Protein AF-A0A7C1AGG1-F1 (afdb_monomer_lite)

Sequence (100 aa):
FRTNHHAHAFKRFPRNGGKTCNMEDELRPFSPLGQPQRAALDRAFDDLIRLYFEAYSRAQDVLLLVGLNSVRNGISNVATGWDRNGNWRWGRGLNNLIHI

Foldseek 3Di:
DQDLDLVCCLLFADPAADPVLVVCQVCCVVDPHDDDPDHRNVVSVVVNVVVVVVLVVPDDDDDDDDDDCNCQVPRHGVVFQQDNVRDRPVVPGDVVDDDD

pLDDT: mean 84.25, std 9.76, range [56.12, 94.19]

Structure (mmCIF, N/CA/C/O backbone):
data_AF-A0A7C1AGG1-F1
#
_entry.id   AF-A0A7C1AGG1-F1
#
loop_
_atom_site.group_PDB
_atom_site.id
_atom_site.type_symbol
_atom_site.label_atom_id
_atom_site.label_alt_id
_atom_site.label_comp_id
_atom_site.label_asym_id
_atom_site.label_entity_id
_atom_site.label_seq_id
_atom_site.pdbx_PDB_ins_code
_atom_site.Cartn_x
_atom_site.Cartn_y
_atom_site.Cartn_z
_atom_site.occupancy
_atom_site.B_iso_or_equiv
_atom_site.auth_seq_id
_atom_site.auth_comp_id
_atom_site.auth_asym_id
_atom_site.auth_atom_id
_atom_site.pdbx_PDB_model_num
ATOM 1 N N . PHE A 1 1 ? 2.332 10.115 -12.100 1.00 62.62 1 PHE A N 1
ATOM 2 C CA . PHE A 1 1 ? 3.340 10.086 -11.018 1.00 62.62 1 PHE A CA 1
ATOM 3 C C . PHE A 1 1 ? 4.676 10.675 -11.492 1.00 62.62 1 PHE A C 1
ATOM 5 O O . PHE A 1 1 ? 5.636 9.945 -11.702 1.00 62.62 1 PHE A O 1
ATOM 12 N N . ARG A 1 2 ? 4.755 11.998 -11.701 1.00 67.31 2 ARG A N 1
ATOM 13 C CA . ARG A 1 2 ? 6.030 12.655 -12.066 1.00 67.31 2 ARG A CA 1
ATOM 14 C C . ARG A 1 2 ? 6.897 12.975 -10.845 1.00 67.31 2 ARG A C 1
ATOM 16 O O . ARG A 1 2 ? 8.113 12.921 -10.929 1.00 67.31 2 ARG A O 1
ATOM 23 N N . THR A 1 3 ? 6.259 13.269 -9.716 1.00 76.31 3 THR A N 1
ATOM 24 C CA . THR A 1 3 ? 6.900 13.697 -8.468 1.00 76.31 3 THR A CA 1
ATOM 25 C C . THR A 1 3 ? 6.341 12.921 -7.272 1.00 76.31 3 THR A C 1
ATOM 27 O O . THR A 1 3 ? 5.348 12.192 -7.383 1.00 76.31 3 THR A O 1
ATOM 30 N N . ASN A 1 4 ? 6.965 13.092 -6.105 1.00 81.81 4 ASN A N 1
ATOM 31 C CA . ASN A 1 4 ? 6.545 12.506 -4.832 1.00 81.81 4 ASN A CA 1
ATOM 32 C C . ASN A 1 4 ? 5.308 13.227 -4.237 1.00 81.81 4 ASN A C 1
ATOM 34 O O . ASN A 1 4 ? 5.369 13.769 -3.138 1.00 81.81 4 ASN A O 1
ATOM 38 N N . HIS A 1 5 ? 4.177 13.254 -4.951 1.00 88.12 5 HIS A N 1
ATOM 39 C CA . HIS A 1 5 ? 2.986 13.990 -4.506 1.00 88.12 5 HIS A CA 1
ATOM 40 C C . HIS A 1 5 ? 2.280 13.310 -3.316 1.00 88.12 5 HIS A C 1
ATOM 42 O O . HIS A 1 5 ? 1.948 12.119 -3.365 1.00 88.12 5 HIS A O 1
ATOM 48 N N . HIS A 1 6 ? 2.012 14.071 -2.251 1.00 87.88 6 HIS A N 1
ATOM 49 C CA . HIS A 1 6 ? 1.452 13.564 -0.991 1.00 87.88 6 HIS A CA 1
ATOM 50 C C . HIS A 1 6 ? 0.048 12.957 -1.165 1.00 87.88 6 HIS A C 1
ATOM 52 O O . HIS A 1 6 ? -0.219 11.887 -0.628 1.00 87.88 6 HIS A O 1
ATOM 58 N N . ALA A 1 7 ? -0.811 13.553 -2.002 1.00 89.44 7 ALA A N 1
ATOM 59 C CA . ALA A 1 7 ? -2.158 13.033 -2.276 1.00 89.44 7 ALA A CA 1
ATOM 60 C C . ALA A 1 7 ? -2.163 11.656 -2.968 1.00 89.44 7 ALA A C 1
ATOM 62 O O . ALA A 1 7 ? -3.199 11.013 -3.077 1.00 89.44 7 ALA A O 1
ATOM 63 N N . HIS A 1 8 ? -1.011 11.180 -3.447 1.00 88.88 8 HIS A N 1
ATOM 64 C CA . HIS A 1 8 ? -0.855 9.840 -4.011 1.00 88.88 8 HIS A CA 1
ATOM 65 C C . HIS A 1 8 ? -0.059 8.900 -3.102 1.00 88.88 8 HIS A C 1
ATOM 67 O O . HIS A 1 8 ? 0.266 7.789 -3.515 1.00 88.88 8 HIS A O 1
ATOM 73 N N . ALA A 1 9 ? 0.287 9.322 -1.883 1.00 90.44 9 ALA A N 1
ATOM 74 C CA . ALA A 1 9 ? 1.011 8.495 -0.924 1.00 90.44 9 ALA A CA 1
ATOM 75 C C . ALA A 1 9 ? 0.231 7.214 -0.590 1.00 90.44 9 ALA A C 1
ATOM 77 O O . ALA A 1 9 ? 0.812 6.138 -0.615 1.00 90.44 9 ALA A O 1
ATOM 78 N N . PHE A 1 10 ? -1.094 7.292 -0.428 1.00 90.94 10 PHE A N 1
ATOM 79 C CA . PHE A 1 10 ? -1.938 6.129 -0.114 1.00 90.94 10 PHE A CA 1
ATOM 80 C C . PHE A 1 10 ? -1.848 4.975 -1.133 1.00 90.94 10 PHE A C 1
ATOM 82 O O . PHE A 1 10 ? -2.127 3.838 -0.783 1.00 90.94 10 PHE A O 1
ATOM 89 N N . LYS A 1 11 ? -1.434 5.245 -2.380 1.00 89.38 11 LYS A N 1
ATOM 90 C CA . LYS A 1 11 ? -1.284 4.228 -3.440 1.00 89.38 11 LYS A CA 1
ATOM 91 C C . LYS A 1 11 ? 0.063 3.489 -3.413 1.00 89.38 11 LYS A C 1
ATOM 93 O O . LYS A 1 11 ? 0.272 2.591 -4.220 1.00 89.38 11 LYS A O 1
ATOM 98 N N . ARG A 1 12 ? 1.013 3.918 -2.576 1.00 89.94 12 ARG A N 1
ATOM 99 C CA . ARG A 1 12 ? 2.417 3.454 -2.616 1.00 89.94 12 ARG A CA 1
ATOM 100 C C . ARG A 1 12 ? 3.067 3.319 -1.243 1.00 89.94 12 ARG A C 1
ATOM 102 O O . ARG A 1 12 ? 3.771 2.350 -0.998 1.00 89.94 12 ARG A O 1
ATOM 109 N N . PHE A 1 13 ? 2.860 4.302 -0.378 1.00 92.88 13 PHE A N 1
ATOM 110 C CA . PHE A 1 13 ? 3.440 4.404 0.954 1.00 92.88 13 PHE A CA 1
ATOM 111 C C . PHE A 1 13 ? 2.533 5.302 1.812 1.00 92.88 13 PHE A C 1
ATOM 113 O O . PHE A 1 13 ? 2.706 6.529 1.817 1.00 92.88 13 PHE A O 1
ATOM 120 N N . PRO A 1 14 ? 1.486 4.729 2.435 1.00 93.62 14 PRO A N 1
ATOM 121 C CA . PRO A 1 14 ? 0.532 5.474 3.246 1.00 93.62 14 PRO A CA 1
ATOM 122 C C . PRO A 1 14 ? 1.232 6.273 4.351 1.00 93.62 14 PRO A C 1
ATOM 124 O O . PRO A 1 14 ? 2.235 5.839 4.909 1.00 93.62 14 PRO A O 1
ATOM 127 N N . ARG A 1 15 ? 0.706 7.465 4.649 1.00 91.88 15 ARG A N 1
ATOM 128 C CA . ARG A 1 15 ? 1.187 8.322 5.751 1.00 91.88 15 ARG A CA 1
ATOM 129 C C . ARG A 1 15 ? 0.187 8.444 6.896 1.00 91.88 15 ARG A C 1
ATOM 131 O O . ARG A 1 15 ? 0.578 8.782 7.999 1.00 91.88 15 ARG A O 1
ATOM 138 N N . ASN A 1 16 ? -1.078 8.152 6.611 1.00 90.31 16 ASN A N 1
ATOM 139 C CA . ASN A 1 16 ? -2.201 8.187 7.538 1.00 90.31 16 ASN A CA 1
ATOM 140 C C . ASN A 1 16 ? -3.051 6.929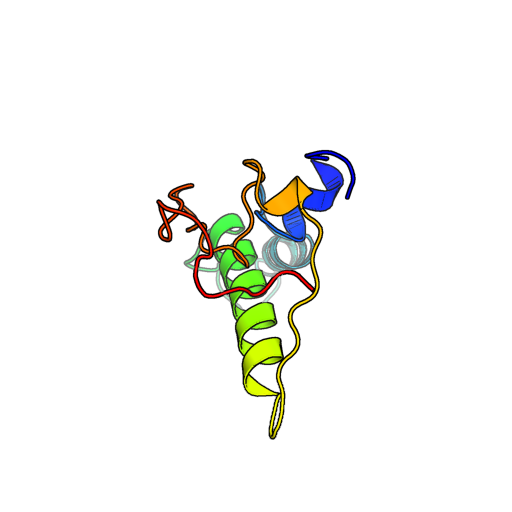 7.316 1.00 90.31 16 ASN A C 1
ATOM 142 O O . ASN A 1 16 ? -2.827 6.194 6.347 1.00 90.31 16 ASN A O 1
ATOM 146 N N . GLY A 1 17 ? -4.057 6.729 8.168 1.00 86.69 17 GLY A N 1
ATOM 147 C CA . GLY A 1 17 ? -5.116 5.756 7.915 1.00 86.69 17 GLY A CA 1
ATOM 148 C C . GLY A 1 17 ? -5.773 5.955 6.546 1.00 86.69 17 GLY A C 1
ATOM 149 O O . GLY A 1 17 ? -5.874 7.076 6.034 1.00 86.69 17 GLY A O 1
ATOM 150 N N . GLY A 1 18 ? -6.183 4.847 5.926 1.00 83.50 18 GLY A N 1
ATOM 151 C CA . GLY A 1 18 ? -6.986 4.882 4.708 1.00 83.50 18 GLY A CA 1
ATOM 152 C C . GLY A 1 18 ? -8.367 5.473 4.991 1.00 83.50 18 GLY A C 1
ATOM 153 O O . GLY A 1 18 ? -8.876 5.357 6.103 1.00 83.50 18 GLY A O 1
ATOM 154 N N . LYS A 1 19 ? -9.011 6.071 3.980 1.00 86.56 19 LYS A N 1
ATOM 155 C CA . LYS A 1 19 ? -10.366 6.634 4.132 1.00 86.56 19 LYS A CA 1
ATOM 156 C C . LYS A 1 19 ? -11.350 5.596 4.688 1.00 86.56 19 LYS A C 1
ATOM 158 O O . LYS A 1 19 ? -12.140 5.921 5.563 1.00 86.56 19 LYS A O 1
ATOM 163 N N . THR A 1 20 ? -11.257 4.354 4.215 1.00 85.88 20 THR A N 1
ATOM 164 C CA . THR A 1 20 ? -12.059 3.230 4.714 1.00 85.88 20 THR A CA 1
ATOM 165 C C . THR A 1 20 ? -11.768 2.931 6.178 1.00 85.88 20 THR A C 1
ATOM 167 O O . THR A 1 20 ? -12.702 2.865 6.964 1.00 85.88 20 THR A O 1
ATOM 170 N N . CYS A 1 21 ? -10.491 2.844 6.568 1.00 86.31 21 CYS A N 1
ATOM 171 C CA . CYS A 1 21 ? -10.101 2.611 7.959 1.00 86.31 21 CYS 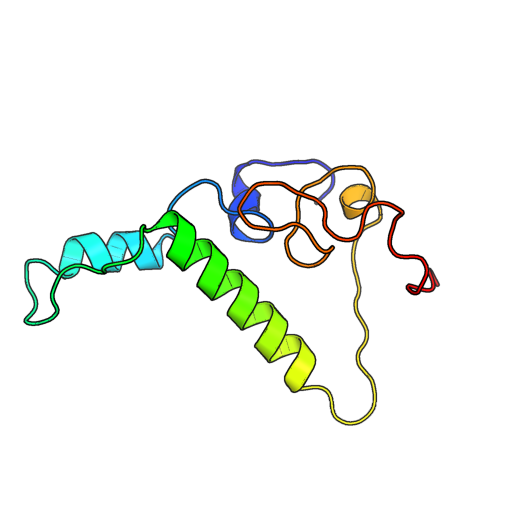A CA 1
ATOM 172 C C . CYS A 1 21 ? -10.658 3.689 8.896 1.00 86.31 21 CYS A C 1
ATOM 174 O O . CYS A 1 21 ? -11.149 3.354 9.966 1.00 86.31 21 CYS A O 1
ATOM 176 N N . ASN A 1 22 ? -10.620 4.957 8.477 1.00 86.75 22 ASN A N 1
ATOM 177 C CA . ASN A 1 22 ? -11.147 6.064 9.272 1.00 86.75 22 ASN A C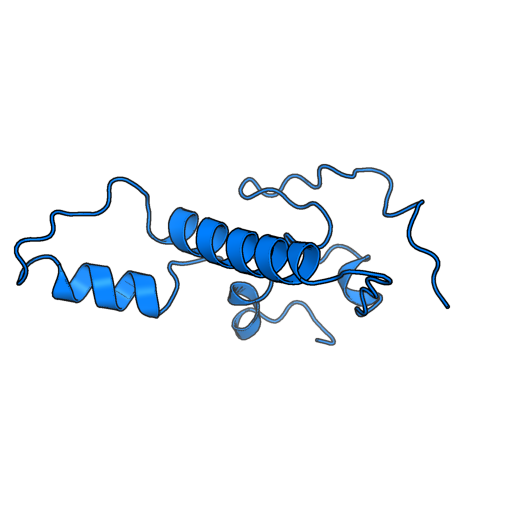A 1
ATOM 178 C C . ASN A 1 22 ? -12.673 5.972 9.421 1.00 86.75 22 ASN A C 1
ATOM 180 O O . ASN A 1 22 ? -13.181 6.111 10.525 1.00 86.75 22 ASN A O 1
ATOM 184 N N . MET A 1 23 ? -13.398 5.679 8.334 1.00 89.50 23 MET A N 1
ATOM 185 C CA . MET A 1 23 ? -14.853 5.480 8.399 1.00 89.50 23 MET A CA 1
ATOM 186 C C . MET A 1 23 ? -15.222 4.283 9.284 1.00 89.50 23 MET A C 1
ATOM 188 O O . MET A 1 23 ? -16.172 4.359 10.054 1.00 89.50 23 MET A O 1
ATOM 192 N N . GLU A 1 24 ? -14.472 3.181 9.208 1.00 88.88 24 GLU A N 1
ATOM 193 C CA . GLU A 1 24 ? -14.663 2.047 10.116 1.00 88.88 24 GLU A CA 1
ATOM 194 C C . GLU A 1 24 ? -14.462 2.452 11.576 1.00 88.88 24 GLU A C 1
ATOM 196 O O . GLU A 1 24 ? -15.241 2.039 12.429 1.00 88.88 24 GLU A O 1
ATOM 201 N N . ASP A 1 25 ? -13.438 3.249 11.872 1.00 88.94 25 ASP A N 1
ATOM 202 C CA . ASP A 1 25 ? -13.147 3.692 13.235 1.00 88.94 25 ASP A CA 1
ATOM 203 C C . ASP A 1 25 ? -14.232 4.634 13.775 1.00 88.94 25 ASP A C 1
ATOM 205 O O . ASP A 1 25 ? -14.567 4.558 14.954 1.00 88.94 25 ASP A O 1
ATOM 209 N N . GLU A 1 26 ? -14.820 5.473 12.918 1.00 89.44 26 GLU A N 1
ATOM 210 C CA . GLU A 1 26 ? -15.947 6.349 13.263 1.00 89.44 26 GLU A CA 1
ATOM 211 C C . GLU A 1 26 ? -17.248 5.566 13.501 1.00 89.44 26 GLU A C 1
ATOM 213 O O . GLU A 1 26 ? -18.032 5.922 14.381 1.00 89.44 26 GLU A O 1
ATOM 218 N N . LEU A 1 27 ? -17.482 4.488 12.745 1.00 90.25 27 LEU A N 1
ATOM 219 C CA . LEU A 1 27 ? -18.703 3.679 12.840 1.00 90.25 27 LEU A CA 1
ATOM 220 C C . LEU A 1 27 ? -18.634 2.599 13.927 1.00 90.25 27 LEU A C 1
ATOM 222 O O . LEU A 1 27 ? -19.664 2.243 14.502 1.00 90.25 27 LEU A O 1
ATOM 226 N N . ARG A 1 28 ? -17.441 2.074 14.231 1.00 89.62 28 ARG A N 1
ATOM 227 C CA . ARG A 1 28 ? -17.241 0.974 15.193 1.00 89.62 28 ARG A CA 1
ATOM 228 C C . ARG A 1 28 ? -17.852 1.212 16.575 1.00 89.62 28 ARG A C 1
ATOM 230 O O . ARG A 1 28 ? -18.481 0.274 17.058 1.00 89.62 28 ARG A O 1
ATOM 237 N N . PRO A 1 29 ? -17.743 2.404 17.201 1.00 89.62 29 PRO A N 1
ATOM 238 C CA . PRO A 1 29 ? -18.365 2.683 18.498 1.00 89.62 29 PRO A CA 1
ATOM 239 C C . PRO A 1 29 ? -19.882 2.467 18.521 1.00 89.62 29 PRO A C 1
ATOM 241 O O . PRO A 1 29 ? -20.453 2.231 19.581 1.00 89.62 29 PRO A O 1
ATOM 244 N N . PHE A 1 30 ? -20.527 2.529 17.356 1.00 90.81 30 PHE A N 1
ATOM 245 C CA . PHE A 1 30 ? -21.964 2.329 17.180 1.00 90.81 30 PHE A CA 1
ATOM 246 C C . PHE A 1 30 ? -22.304 0.923 16.667 1.00 90.81 30 PHE A C 1
ATOM 248 O O . PHE A 1 30 ? -23.413 0.680 16.196 1.00 90.81 30 PHE A O 1
ATOM 255 N N . SER A 1 31 ? -21.354 -0.012 16.736 1.00 88.94 31 SER A N 1
ATOM 256 C CA . SER A 1 31 ? -21.508 -1.387 16.271 1.00 88.94 31 SER A CA 1
ATOM 257 C C . SER A 1 31 ? -21.071 -2.388 17.349 1.00 88.94 31 SER A C 1
ATOM 259 O O . SER A 1 31 ? -20.255 -2.048 18.205 1.00 88.94 31 SER A O 1
ATOM 261 N N . PRO A 1 32 ? -21.521 -3.655 17.289 1.00 90.94 32 PRO A N 1
ATOM 262 C CA . PRO A 1 32 ? -20.996 -4.716 18.154 1.00 90.94 32 PRO A CA 1
ATOM 263 C C . PRO A 1 32 ? -19.512 -5.042 17.907 1.00 90.94 32 PRO A C 1
ATOM 265 O O . PRO A 1 32 ? -18.921 -5.826 18.648 1.00 90.94 32 PRO A O 1
ATOM 268 N N . LEU A 1 33 ? -18.910 -4.498 16.842 1.00 85.06 33 LEU A N 1
ATOM 269 C CA . LEU A 1 33 ? -17.507 -4.710 16.513 1.00 85.06 33 LEU A CA 1
ATOM 270 C C . LEU A 1 33 ? -16.638 -3.819 17.407 1.00 85.06 33 LEU A C 1
ATOM 272 O O . LEU A 1 33 ? -16.737 -2.595 17.377 1.00 85.06 33 LEU A O 1
ATOM 276 N N . GLY A 1 34 ? -15.748 -4.439 18.182 1.00 81.50 34 GLY A N 1
ATOM 277 C CA . GLY A 1 34 ? -14.792 -3.721 19.023 1.00 81.50 34 GLY A CA 1
ATOM 278 C C . GLY A 1 34 ? -13.774 -2.892 18.230 1.00 81.50 34 GLY A C 1
ATOM 279 O O . GLY A 1 34 ? -13.660 -2.978 17.000 1.00 81.50 34 GLY A O 1
ATOM 280 N N . GLN A 1 35 ? -12.980 -2.098 18.951 1.00 82.81 35 GLN A N 1
ATOM 281 C CA . GLN A 1 35 ? -11.906 -1.310 18.346 1.00 82.81 35 GLN A CA 1
ATOM 282 C C . GLN A 1 35 ? -10.828 -2.210 17.713 1.00 82.81 35 GLN A C 1
ATOM 284 O O . GLN A 1 35 ? -10.523 -3.283 18.242 1.00 82.81 35 GLN A O 1
ATOM 289 N N . PRO A 1 36 ? -10.243 -1.805 16.572 1.00 85.25 36 PRO A N 1
ATOM 290 C CA . PRO A 1 36 ? -9.188 -2.578 15.944 1.00 85.25 36 PRO A CA 1
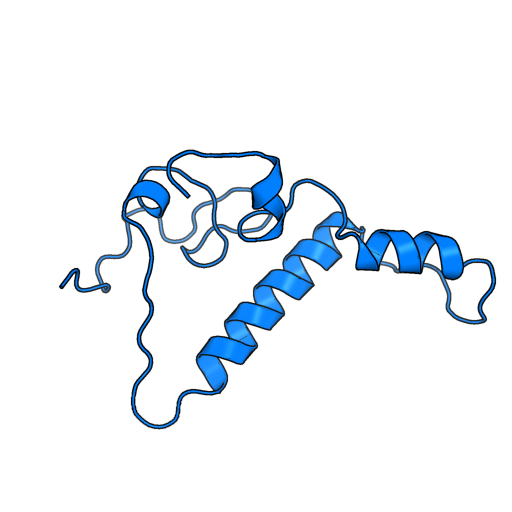ATOM 291 C C . PRO A 1 36 ? -7.920 -2.532 16.800 1.00 85.25 36 PRO A C 1
ATOM 293 O O . PRO A 1 36 ? -7.489 -1.468 17.229 1.00 85.25 36 PRO A O 1
ATOM 296 N N . GLN A 1 37 ? -7.280 -3.688 16.991 1.00 88.44 37 GLN A N 1
ATOM 297 C CA . GLN A 1 37 ? -6.011 -3.773 17.724 1.00 88.44 37 GLN A CA 1
ATOM 298 C C . GLN A 1 37 ? -4.848 -3.118 16.958 1.00 88.44 37 GLN A C 1
ATOM 300 O O . GLN A 1 37 ? -3.880 -2.662 17.562 1.00 88.44 37 GLN A O 1
ATOM 305 N N . ARG A 1 38 ? -4.928 -3.075 15.620 1.00 89.56 38 ARG A N 1
ATOM 306 C CA . ARG A 1 38 ? -3.925 -2.426 14.766 1.00 89.56 38 ARG A CA 1
ATOM 307 C C . ARG A 1 38 ? -4.264 -0.966 14.494 1.00 89.56 38 ARG A C 1
ATOM 309 O O . ARG A 1 38 ? -5.400 -0.637 14.143 1.00 89.56 38 ARG A O 1
ATOM 316 N N . ALA A 1 39 ? -3.234 -0.122 14.535 1.00 90.25 39 ALA A N 1
ATOM 317 C CA . ALA A 1 39 ? -3.333 1.283 14.168 1.00 90.25 39 ALA A CA 1
ATOM 318 C C . ALA A 1 39 ? -3.844 1.460 12.726 1.00 90.25 39 ALA A C 1
ATOM 320 O O . ALA A 1 39 ? -3.600 0.630 11.847 1.00 90.25 39 ALA A O 1
ATOM 321 N N . ALA A 1 40 ? -4.539 2.569 12.461 1.00 90.75 40 ALA A N 1
ATOM 322 C CA . ALA A 1 40 ? -5.106 2.853 11.140 1.00 90.75 40 ALA A CA 1
ATOM 323 C C . ALA A 1 40 ? -4.043 2.905 10.028 1.00 90.75 40 ALA A C 1
ATOM 325 O O . ALA A 1 40 ? -4.287 2.448 8.912 1.00 90.75 40 ALA A O 1
ATOM 326 N N . LEU A 1 41 ? -2.844 3.415 10.335 1.00 92.19 41 LEU A N 1
ATOM 327 C CA . LEU A 1 41 ? -1.720 3.429 9.398 1.00 92.19 41 LEU A CA 1
ATOM 328 C C . LEU A 1 41 ? -1.256 2.011 9.039 1.00 92.19 41 LEU A C 1
ATOM 330 O O . LEU A 1 41 ? -1.063 1.711 7.863 1.00 92.19 41 LEU A O 1
ATOM 334 N N . ASP A 1 42 ? -1.120 1.132 10.033 1.00 92.56 42 ASP A N 1
ATOM 335 C CA . ASP A 1 42 ? -0.723 -0.259 9.808 1.00 92.56 42 ASP A CA 1
ATOM 336 C C . ASP A 1 42 ? -1.739 -1.001 8.946 1.00 92.56 42 ASP A C 1
ATOM 338 O O . ASP A 1 42 ? -1.344 -1.712 8.025 1.00 92.56 42 ASP A O 1
ATOM 342 N N . ARG A 1 43 ? -3.036 -0.779 9.190 1.00 92.50 43 ARG A N 1
ATOM 343 C CA . ARG A 1 43 ? -4.109 -1.332 8.353 1.00 92.50 43 ARG A CA 1
ATOM 344 C C . ARG A 1 43 ? -4.036 -0.823 6.915 1.00 92.50 43 ARG A C 1
ATOM 346 O O . ARG A 1 43 ? -4.191 -1.611 5.992 1.00 92.50 43 ARG A O 1
ATOM 353 N N . ALA A 1 44 ? -3.719 0.457 6.706 1.00 93.06 44 ALA A N 1
ATOM 354 C CA . ALA A 1 44 ? -3.529 1.004 5.362 1.00 93.06 44 ALA A CA 1
ATOM 355 C C . ALA A 1 44 ? -2.345 0.348 4.624 1.00 93.06 44 ALA A C 1
ATOM 357 O O . ALA A 1 44 ? -2.416 0.122 3.414 1.00 93.06 44 ALA A O 1
ATOM 358 N N . PHE A 1 45 ? -1.261 0.023 5.337 1.00 94.19 45 PHE A N 1
ATOM 359 C CA . PHE A 1 45 ? -0.167 -0.779 4.785 1.00 94.19 45 PHE A CA 1
ATOM 360 C C . PHE A 1 45 ? -0.598 -2.216 4.495 1.00 94.19 45 PHE A C 1
ATOM 362 O O . PHE A 1 45 ? -0.268 -2.730 3.429 1.00 94.19 45 PHE A O 1
ATOM 369 N N . ASP A 1 46 ? -1.325 -2.854 5.413 1.00 92.19 46 ASP A N 1
ATOM 370 C CA . ASP A 1 46 ? -1.818 -4.225 5.250 1.00 92.19 46 ASP A CA 1
ATOM 371 C C . ASP A 1 46 ? -2.731 -4.340 4.020 1.00 92.19 46 ASP A C 1
ATOM 373 O O . ASP A 1 46 ? -2.540 -5.241 3.205 1.00 92.19 46 ASP A O 1
ATOM 377 N N . ASP A 1 47 ? -3.647 -3.389 3.820 1.00 91.69 47 ASP A N 1
ATOM 378 C CA . ASP A 1 47 ? -4.506 -3.323 2.635 1.00 91.69 47 ASP A CA 1
ATOM 379 C C . ASP A 1 47 ? -3.702 -3.160 1.348 1.00 91.69 47 ASP A C 1
ATOM 381 O O . ASP A 1 47 ? -3.958 -3.843 0.355 1.00 91.69 47 ASP A O 1
ATOM 385 N N . LEU A 1 48 ? -2.703 -2.276 1.355 1.00 92.38 48 LEU A N 1
ATOM 386 C CA . LEU A 1 48 ? -1.866 -2.060 0.183 1.00 92.38 48 LEU A CA 1
ATOM 387 C C . LEU A 1 48 ? -1.043 -3.312 -0.155 1.00 92.38 48 LEU A C 1
ATOM 389 O O . LEU A 1 48 ? -0.976 -3.704 -1.317 1.00 92.38 48 LEU A O 1
ATOM 393 N N . ILE A 1 49 ? -0.456 -3.969 0.849 1.00 91.75 49 ILE A N 1
ATOM 394 C CA . ILE A 1 49 ? 0.278 -5.231 0.681 1.00 91.75 49 ILE A CA 1
ATOM 395 C C . ILE A 1 49 ? -0.659 -6.326 0.163 1.00 91.75 49 ILE A C 1
ATOM 397 O O . ILE A 1 49 ? -0.295 -7.044 -0.768 1.00 91.75 49 ILE A O 1
ATOM 401 N N . ARG A 1 50 ? -1.875 -6.423 0.715 1.00 92.62 50 ARG A N 1
ATOM 402 C CA . ARG A 1 50 ? -2.897 -7.379 0.275 1.00 92.62 50 ARG A CA 1
ATOM 403 C C . ARG A 1 50 ? -3.251 -7.183 -1.197 1.00 92.62 50 ARG A C 1
ATOM 405 O O . ARG A 1 50 ? -3.342 -8.170 -1.917 1.00 92.62 50 ARG A O 1
ATOM 412 N N . LEU A 1 51 ? -3.397 -5.938 -1.655 1.00 92.12 51 LEU A N 1
ATOM 413 C CA . LEU A 1 51 ? -3.664 -5.629 -3.065 1.00 92.12 51 LEU A CA 1
ATOM 414 C C . LEU A 1 51 ? -2.536 -6.110 -3.989 1.00 92.12 51 LEU A C 1
ATOM 416 O O . LEU A 1 51 ? -2.816 -6.689 -5.036 1.00 92.12 51 LEU A O 1
ATOM 420 N N . TYR A 1 52 ? -1.269 -5.913 -3.608 1.00 89.81 52 TYR A N 1
ATOM 421 C CA . TYR A 1 52 ? -0.139 -6.419 -4.398 1.00 89.81 52 TYR A CA 1
ATOM 422 C C . TYR A 1 52 ? -0.062 -7.946 -4.382 1.00 89.81 52 TYR A C 1
ATOM 424 O O . TYR A 1 52 ? 0.151 -8.551 -5.428 1.00 89.81 52 TYR A O 1
ATOM 432 N N . PHE A 1 53 ? -0.277 -8.576 -3.225 1.00 90.56 53 PHE A N 1
ATOM 433 C CA . PHE A 1 53 ? -0.318 -10.033 -3.119 1.00 90.56 53 PHE A CA 1
ATOM 434 C C . PHE A 1 53 ? -1.421 -10.633 -3.997 1.00 90.56 53 PHE A C 1
ATOM 436 O O . PHE A 1 53 ? -1.185 -11.597 -4.727 1.00 90.56 53 PHE A O 1
ATOM 443 N N . GLU A 1 54 ? -2.615 -10.038 -3.970 1.00 92.56 54 GLU A N 1
ATOM 444 C CA . GLU A 1 54 ? -3.706 -10.435 -4.851 1.00 92.56 54 GLU A CA 1
ATOM 445 C C . GLU A 1 54 ? -3.294 -10.276 -6.317 1.00 92.56 54 GLU A C 1
ATOM 447 O O . GLU A 1 54 ? -3.362 -11.240 -7.065 1.00 92.56 54 GLU A O 1
ATOM 452 N N . ALA A 1 55 ? -2.774 -9.117 -6.726 1.00 90.12 55 ALA A N 1
ATOM 453 C CA . ALA A 1 55 ? -2.350 -8.900 -8.109 1.00 90.12 55 ALA A CA 1
ATOM 454 C C . ALA A 1 55 ? -1.304 -9.927 -8.587 1.00 90.12 55 ALA A C 1
ATOM 456 O O . ALA A 1 55 ? -1.408 -10.433 -9.702 1.00 90.12 55 ALA A O 1
ATOM 457 N N . TYR A 1 56 ? -0.325 -10.268 -7.744 1.00 88.81 56 TYR A N 1
ATOM 458 C CA . TYR A 1 56 ? 0.723 -11.235 -8.085 1.00 88.81 56 TYR A CA 1
ATOM 459 C C . TYR A 1 56 ? 0.207 -12.675 -8.151 1.00 88.81 56 TYR A C 1
ATOM 461 O O . TYR A 1 56 ? 0.652 -13.438 -9.002 1.00 88.81 56 TYR A O 1
ATOM 469 N N . SER A 1 57 ? -0.741 -13.047 -7.287 1.00 92.75 57 SER A N 1
ATOM 470 C CA . SER A 1 57 ? -1.287 -14.412 -7.228 1.00 92.75 57 SER A CA 1
ATOM 471 C C . SER A 1 57 ? -2.321 -14.725 -8.315 1.00 92.75 57 SER A C 1
ATOM 473 O O . SER A 1 57 ? -2.667 -15.887 -8.506 1.00 92.75 57 SER A O 1
ATOM 475 N N . ARG A 1 58 ? -2.824 -13.718 -9.045 1.00 92.81 58 ARG A N 1
ATOM 476 C CA . ARG A 1 58 ? -3.800 -13.910 -10.136 1.00 92.81 58 ARG A CA 1
ATOM 477 C C . ARG A 1 58 ? -3.175 -14.364 -11.455 1.00 92.81 58 ARG A C 1
ATOM 479 O O . ARG A 1 58 ? -3.902 -14.863 -12.311 1.00 92.81 58 ARG A O 1
ATOM 486 N N . ALA A 1 59 ? -1.871 -14.168 -11.644 1.00 92.19 59 ALA A N 1
ATOM 487 C CA . ALA A 1 59 ? -1.183 -14.580 -12.862 1.00 92.19 59 ALA A CA 1
ATOM 488 C C . ALA A 1 59 ? -1.030 -16.110 -12.909 1.00 92.19 59 ALA A C 1
ATOM 490 O O . ALA A 1 59 ? -0.586 -16.710 -11.934 1.00 92.19 59 ALA A O 1
ATOM 491 N N . GLN A 1 60 ? -1.389 -16.727 -14.039 1.00 93.50 60 GLN A N 1
ATOM 492 C CA . GLN A 1 60 ? -1.212 -18.169 -14.268 1.00 93.50 60 GLN A CA 1
ATOM 493 C C . GLN A 1 60 ? 0.049 -18.445 -15.094 1.00 93.50 60 GLN A C 1
ATOM 495 O O . GLN A 1 60 ? 0.911 -19.193 -14.646 1.00 93.50 60 GLN A O 1
ATOM 500 N N . ASP A 1 61 ? 0.188 -17.778 -16.246 1.00 93.75 61 ASP A N 1
ATOM 501 C CA . ASP A 1 61 ? 1.300 -18.026 -17.175 1.00 93.75 61 ASP A CA 1
ATOM 502 C C . ASP A 1 61 ? 2.379 -16.932 -17.141 1.00 93.75 61 ASP A C 1
ATOM 504 O O . ASP A 1 61 ? 3.572 -17.227 -17.091 1.00 93.75 61 ASP A O 1
ATOM 508 N N . VAL A 1 62 ? 1.983 -15.651 -17.168 1.00 89.69 62 VAL A N 1
ATOM 509 C CA . VAL A 1 62 ? 2.911 -14.505 -17.213 1.00 89.69 62 VAL A CA 1
ATOM 510 C C . VAL A 1 62 ? 2.423 -13.374 -16.306 1.00 89.69 62 VAL A C 1
ATOM 512 O O . VAL A 1 62 ? 1.262 -12.973 -16.364 1.00 89.69 62 VAL A O 1
ATOM 515 N N . LEU A 1 63 ? 3.334 -12.814 -15.503 1.00 86.12 63 LEU A N 1
ATOM 516 C CA . LEU A 1 63 ? 3.126 -11.601 -14.708 1.00 86.12 63 LEU A CA 1
ATOM 517 C C . LEU A 1 63 ? 3.993 -10.465 -15.263 1.00 86.12 63 LEU A C 1
ATOM 519 O O . LEU A 1 63 ? 5.220 -10.548 -15.229 1.00 86.12 63 LEU A O 1
ATOM 523 N N . LEU A 1 64 ? 3.361 -9.384 -15.725 1.00 86.19 64 LEU A N 1
ATOM 524 C CA . LEU A 1 64 ? 4.054 -8.174 -16.168 1.00 86.19 64 LEU A CA 1
ATOM 525 C C . LEU A 1 64 ? 3.856 -7.040 -15.157 1.00 86.19 64 LEU A C 1
ATOM 527 O O . LEU A 1 64 ? 2.734 -6.600 -14.911 1.00 86.19 64 LEU A O 1
ATOM 531 N N . LEU A 1 65 ? 4.958 -6.534 -14.600 1.00 81.19 65 LEU A N 1
ATOM 532 C CA . LEU A 1 65 ? 4.954 -5.404 -13.671 1.00 81.19 65 LEU A CA 1
ATOM 533 C C . LEU A 1 65 ? 5.421 -4.138 -14.391 1.00 81.19 65 LEU A C 1
ATOM 535 O O . LEU A 1 65 ? 6.599 -3.998 -14.711 1.00 81.19 65 LEU A O 1
ATOM 539 N N . VAL A 1 66 ? 4.499 -3.203 -14.627 1.00 83.38 66 VAL A N 1
ATOM 540 C CA . VAL A 1 66 ? 4.787 -1.936 -15.316 1.00 83.38 66 VAL A CA 1
ATOM 541 C C . VAL A 1 66 ? 4.793 -0.786 -14.314 1.00 83.38 66 VAL A C 1
ATOM 543 O O . VAL A 1 66 ? 3.856 -0.609 -13.534 1.00 83.38 66 VAL A O 1
ATOM 546 N N . GLY A 1 67 ? 5.845 0.029 -14.343 1.00 78.94 67 GLY A N 1
ATOM 547 C CA . GLY A 1 67 ? 6.010 1.173 -13.453 1.00 78.94 67 GLY A CA 1
ATOM 548 C C . GLY A 1 67 ? 6.817 2.297 -14.094 1.00 78.94 67 GLY A C 1
ATOM 549 O O . GLY A 1 67 ? 7.313 2.175 -15.208 1.00 78.94 67 GLY A O 1
ATOM 550 N N . LEU A 1 68 ? 6.945 3.419 -13.384 1.00 79.00 68 LEU A N 1
ATOM 551 C CA . LEU A 1 68 ? 7.759 4.550 -13.832 1.00 79.00 68 LEU A CA 1
ATOM 552 C C . LEU A 1 68 ? 9.143 4.513 -13.182 1.00 79.00 68 LEU A C 1
ATOM 554 O O . LEU A 1 68 ? 9.260 4.270 -11.980 1.00 79.00 68 LEU A O 1
ATOM 558 N N . ASN A 1 69 ? 10.174 4.898 -13.937 1.00 74.50 69 ASN A N 1
ATOM 559 C CA . ASN A 1 69 ? 11.548 5.027 -13.433 1.00 74.50 69 ASN A CA 1
ATOM 560 C C . ASN A 1 69 ? 11.680 6.015 -12.262 1.00 74.50 69 ASN A C 1
ATOM 562 O O . ASN A 1 69 ? 12.563 5.866 -11.421 1.00 74.50 69 ASN A O 1
ATOM 566 N N . SER A 1 70 ? 10.764 6.979 -12.135 1.00 71.19 70 SER A N 1
ATOM 567 C CA . SER A 1 70 ? 10.708 7.883 -10.979 1.00 71.19 70 SER A CA 1
ATOM 568 C C . SER A 1 70 ? 10.520 7.146 -9.645 1.00 71.19 70 SER A C 1
ATOM 570 O O . SER A 1 70 ? 10.950 7.647 -8.610 1.00 71.19 70 SER A O 1
ATOM 572 N N . VAL A 1 71 ? 9.930 5.945 -9.655 1.00 71.69 71 VAL A N 1
ATOM 573 C CA . VAL A 1 71 ? 9.747 5.107 -8.459 1.00 71.69 71 VAL A CA 1
ATOM 574 C C . VAL A 1 71 ? 11.058 4.435 -8.031 1.00 71.69 71 VAL A C 1
ATOM 576 O O . VAL A 1 71 ? 11.273 4.213 -6.844 1.00 71.69 71 VAL A O 1
ATOM 579 N N . ARG A 1 72 ? 11.970 4.171 -8.976 1.00 66.06 72 ARG A N 1
ATOM 580 C CA . ARG A 1 72 ? 13.312 3.631 -8.699 1.00 66.06 72 ARG A CA 1
ATOM 581 C C . ARG A 1 72 ? 14.194 4.643 -7.961 1.00 66.06 72 ARG A C 1
ATOM 583 O O . ARG A 1 72 ? 15.006 4.257 -7.127 1.00 66.06 72 ARG A O 1
ATOM 590 N N . ASN A 1 73 ? 14.007 5.933 -8.233 1.00 68.06 73 ASN A N 1
ATOM 591 C CA . ASN A 1 73 ? 14.897 7.008 -7.786 1.00 68.06 73 ASN A CA 1
ATOM 592 C C . ASN A 1 73 ? 14.475 7.628 -6.438 1.00 68.06 73 ASN A C 1
ATO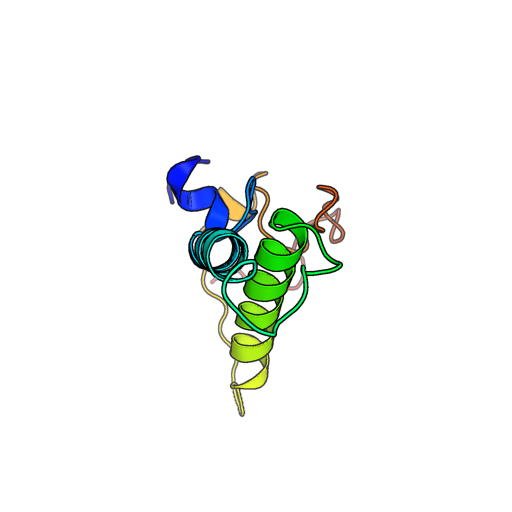M 594 O O . ASN A 1 73 ? 14.398 8.846 -6.305 1.00 68.06 73 ASN A O 1
ATOM 598 N N . GLY A 1 74 ? 14.195 6.795 -5.430 1.00 70.56 74 GLY A N 1
ATOM 599 C CA . GLY A 1 74 ? 14.023 7.257 -4.041 1.00 70.56 74 GLY A CA 1
ATOM 600 C C . GLY A 1 74 ? 12.593 7.608 -3.623 1.00 70.56 74 GLY A C 1
ATOM 601 O O . GLY A 1 74 ? 12.378 8.197 -2.565 1.00 70.56 74 GLY A O 1
ATOM 602 N N . ILE A 1 75 ? 11.590 7.235 -4.418 1.00 83.75 75 ILE A N 1
ATOM 603 C CA . ILE A 1 75 ? 10.197 7.289 -3.980 1.00 83.75 75 ILE A CA 1
ATOM 604 C C . ILE A 1 75 ? 9.863 6.003 -3.218 1.00 83.75 75 ILE A C 1
ATOM 606 O O . ILE A 1 75 ? 9.843 4.922 -3.803 1.00 83.75 75 ILE A O 1
ATOM 610 N N . SER A 1 76 ? 9.516 6.132 -1.934 1.00 87.75 76 SER A N 1
ATOM 611 C CA . SER A 1 76 ? 9.041 4.999 -1.139 1.00 87.75 76 SER A CA 1
ATOM 612 C C . SER A 1 76 ? 7.778 4.398 -1.753 1.00 87.75 76 SER A C 1
ATOM 614 O O . SER A 1 76 ? 6.791 5.099 -2.018 1.00 87.75 76 SER A O 1
ATOM 616 N N . ASN A 1 77 ? 7.838 3.096 -2.011 1.00 88.19 77 ASN A N 1
ATOM 617 C CA . ASN A 1 77 ? 6.745 2.313 -2.562 1.00 88.19 77 A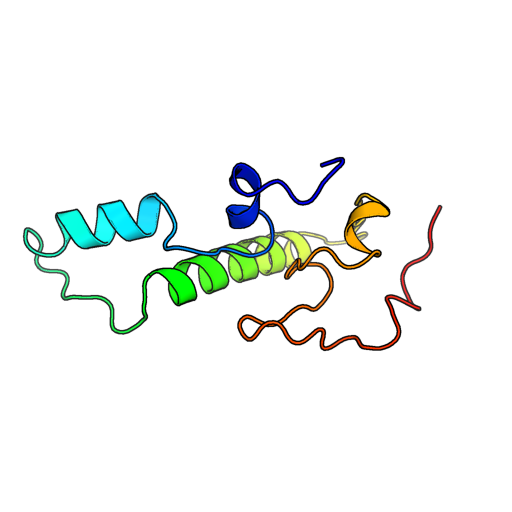SN A CA 1
ATOM 618 C C . ASN A 1 77 ? 6.871 0.862 -2.085 1.00 88.19 77 ASN A C 1
ATOM 620 O O . ASN A 1 77 ? 7.897 0.221 -2.306 1.00 88.19 77 ASN A O 1
ATOM 624 N N . VAL A 1 78 ? 5.827 0.327 -1.458 1.00 89.25 78 VAL A N 1
ATOM 625 C CA . VAL A 1 78 ? 5.817 -1.070 -0.995 1.00 89.25 78 VAL A CA 1
ATOM 626 C C . VAL A 1 78 ? 6.034 -2.065 -2.142 1.00 89.25 78 VAL A C 1
ATOM 628 O O . VAL A 1 78 ? 6.689 -3.084 -1.945 1.00 89.25 78 VAL A O 1
ATOM 631 N N . ALA A 1 79 ? 5.592 -1.733 -3.362 1.00 83.12 79 ALA A N 1
ATOM 632 C CA . ALA A 1 79 ? 5.793 -2.560 -4.555 1.00 83.12 79 ALA A CA 1
ATOM 633 C C . ALA A 1 79 ? 7.271 -2.746 -4.922 1.00 83.12 79 ALA A C 1
ATOM 635 O O . ALA A 1 79 ? 7.629 -3.713 -5.587 1.00 83.12 79 ALA A O 1
ATOM 636 N N . THR A 1 80 ? 8.126 -1.804 -4.512 1.00 81.75 80 THR A N 1
ATOM 637 C CA . THR A 1 80 ? 9.561 -1.818 -4.802 1.00 81.75 80 THR A CA 1
ATOM 638 C C . THR A 1 80 ? 10.400 -2.253 -3.601 1.00 81.75 80 THR A C 1
ATOM 640 O O . THR A 1 80 ? 11.596 -1.976 -3.569 1.00 81.75 80 THR A O 1
ATOM 643 N N . GLY A 1 81 ? 9.802 -2.929 -2.613 1.00 82.31 81 GLY A N 1
ATOM 644 C CA . GLY A 1 81 ? 10.523 -3.537 -1.490 1.00 82.31 81 GLY A CA 1
ATOM 645 C C . GLY A 1 81 ? 10.746 -2.618 -0.289 1.00 82.31 81 GLY A C 1
ATOM 646 O O . GLY A 1 81 ? 11.620 -2.891 0.536 1.00 82.31 81 GLY A O 1
ATOM 647 N N . TRP A 1 82 ? 10.002 -1.516 -0.186 1.00 88.81 82 TRP A N 1
ATOM 648 C CA . TRP A 1 82 ? 9.981 -0.698 1.028 1.00 88.81 82 TRP A CA 1
ATOM 649 C C . TRP A 1 82 ? 9.106 -1.349 2.096 1.00 88.81 82 TRP A C 1
ATOM 651 O O . TRP A 1 82 ? 7.960 -1.708 1.825 1.00 88.81 82 TRP A O 1
ATOM 661 N N . ASP A 1 83 ? 9.626 -1.464 3.316 1.00 89.75 83 ASP A N 1
ATOM 662 C CA . ASP A 1 83 ? 8.822 -1.855 4.470 1.00 89.75 83 ASP A CA 1
ATOM 663 C C . ASP A 1 83 ? 8.123 -0.649 5.117 1.00 89.75 83 ASP A C 1
ATOM 665 O O . ASP A 1 83 ? 8.447 0.509 4.848 1.00 89.75 83 ASP A O 1
ATOM 669 N N . ARG A 1 84 ? 7.160 -0.923 6.004 1.00 91.38 84 ARG A N 1
ATOM 670 C CA . ARG A 1 84 ? 6.394 0.116 6.715 1.00 91.38 84 ARG A CA 1
ATOM 671 C C . ARG A 1 84 ? 7.241 1.022 7.615 1.00 91.38 84 ARG A C 1
ATOM 673 O O . ARG A 1 84 ? 6.803 2.114 7.949 1.00 91.38 84 ARG A O 1
ATOM 680 N N . ASN A 1 85 ? 8.451 0.591 7.972 1.00 90.75 85 ASN A N 1
ATOM 681 C CA . ASN A 1 85 ? 9.394 1.364 8.779 1.00 90.75 85 ASN A CA 1
ATOM 682 C C . ASN A 1 85 ? 10.265 2.288 7.911 1.00 90.75 85 ASN A C 1
ATOM 684 O O . ASN A 1 85 ? 11.151 2.961 8.427 1.00 90.75 85 ASN A O 1
ATOM 688 N N . GLY A 1 86 ? 10.035 2.320 6.594 1.00 88.56 86 GLY A N 1
ATOM 689 C CA . GLY A 1 86 ? 10.801 3.142 5.666 1.00 88.56 86 GLY A CA 1
ATOM 690 C C . GLY A 1 86 ? 12.144 2.531 5.272 1.00 88.56 86 GLY A C 1
ATOM 691 O O . GLY A 1 86 ? 12.964 3.227 4.681 1.00 88.56 86 GLY A O 1
ATOM 692 N N . ASN A 1 87 ? 12.385 1.247 5.546 1.00 88.81 87 ASN A N 1
ATOM 693 C CA . ASN A 1 87 ? 13.592 0.574 5.081 1.00 88.81 87 ASN A CA 1
ATOM 694 C C . ASN A 1 87 ? 13.365 0.001 3.689 1.00 88.81 87 ASN A C 1
ATOM 696 O O . ASN A 1 87 ? 12.433 -0.776 3.460 1.00 88.81 87 ASN A O 1
ATOM 700 N N . TRP A 1 88 ? 14.269 0.312 2.766 1.00 86.50 88 TRP A N 1
ATOM 701 C CA . TRP A 1 88 ? 14.285 -0.338 1.467 1.00 86.50 88 TRP A CA 1
ATOM 702 C C . TRP A 1 88 ? 15.022 -1.677 1.558 1.00 86.50 88 TRP A C 1
ATOM 704 O O . TRP A 1 88 ? 16.250 -1.735 1.503 1.00 86.50 88 TRP A O 1
ATOM 714 N N . ARG A 1 89 ? 14.267 -2.771 1.705 1.00 83.56 89 ARG A N 1
ATOM 715 C CA . ARG A 1 89 ? 14.814 -4.118 1.945 1.00 83.56 89 ARG A CA 1
ATOM 716 C C . ARG A 1 89 ? 15.623 -4.665 0.775 1.00 83.56 89 ARG A C 1
ATOM 718 O O . ARG A 1 89 ? 16.423 -5.572 0.969 1.00 83.56 89 ARG A O 1
ATOM 725 N N . TRP A 1 90 ? 15.432 -4.120 -0.422 1.00 77.38 90 TRP A N 1
ATOM 726 C CA . TRP A 1 90 ? 16.147 -4.574 -1.612 1.00 77.38 90 TRP A CA 1
ATOM 727 C C . TRP A 1 90 ? 17.517 -3.912 -1.776 1.00 77.38 90 TRP A C 1
ATOM 729 O O . TRP A 1 90 ? 18.376 -4.526 -2.394 1.00 77.38 90 TRP A O 1
ATOM 739 N N . GLY A 1 91 ? 17.756 -2.738 -1.166 1.00 64.88 91 GLY A N 1
ATOM 740 C CA . GLY A 1 91 ? 19.069 -2.141 -0.841 1.00 64.88 91 GLY A CA 1
ATOM 741 C C . GLY A 1 91 ? 20.038 -1.794 -1.987 1.00 64.88 91 GLY A C 1
ATOM 742 O O . GLY A 1 91 ? 20.705 -0.766 -1.933 1.00 64.88 91 GLY A O 1
ATOM 743 N N . ARG A 1 92 ? 20.137 -2.626 -3.027 1.00 65.94 92 ARG A N 1
ATOM 744 C CA . ARG A 1 92 ? 21.016 -2.492 -4.199 1.00 65.94 92 ARG A CA 1
ATOM 745 C C . ARG A 1 92 ? 20.235 -2.424 -5.512 1.00 65.94 92 ARG A C 1
ATOM 747 O O . ARG A 1 92 ? 20.806 -2.642 -6.574 1.00 65.94 92 ARG A O 1
ATOM 754 N N . GLY A 1 93 ? 18.939 -2.119 -5.451 1.00 63.62 93 GLY A N 1
ATOM 755 C CA . GLY A 1 93 ? 18.086 -2.038 -6.632 1.00 63.62 93 GLY A CA 1
ATOM 756 C C . GLY A 1 93 ? 17.362 -3.330 -6.983 1.00 63.62 93 GLY A C 1
ATOM 757 O O . GLY A 1 93 ? 17.353 -4.312 -6.248 1.00 63.62 93 GLY A O 1
ATOM 758 N N . LEU A 1 94 ? 16.701 -3.273 -8.132 1.00 66.81 94 LEU A N 1
ATOM 759 C CA . LEU A 1 94 ? 15.852 -4.312 -8.695 1.00 66.81 94 LEU A CA 1
ATOM 760 C C . LEU A 1 94 ? 16.598 -5.035 -9.814 1.00 66.81 94 LEU A C 1
ATOM 762 O O . LEU A 1 94 ? 16.207 -4.968 -10.972 1.00 66.81 94 LEU A O 1
ATOM 766 N N . ASN A 1 95 ? 17.710 -5.685 -9.466 1.00 64.75 95 ASN A N 1
ATOM 767 C CA . ASN A 1 95 ? 18.654 -6.245 -10.446 1.00 64.75 95 ASN A CA 1
ATOM 768 C C . ASN A 1 95 ? 18.046 -7.348 -11.327 1.00 64.75 95 ASN A C 1
ATOM 770 O O . ASN A 1 95 ? 18.575 -7.641 -12.392 1.00 64.75 95 ASN A O 1
ATOM 774 N N . ASN A 1 96 ? 16.918 -7.916 -10.895 1.00 60.94 96 ASN A N 1
ATOM 775 C CA . ASN A 1 96 ? 16.187 -8.955 -11.614 1.00 60.94 96 ASN A CA 1
ATOM 776 C C . ASN A 1 96 ? 15.047 -8.387 -12.482 1.00 60.94 96 ASN A C 1
ATOM 778 O O . ASN A 1 96 ? 14.341 -9.154 -13.129 1.00 60.94 96 ASN A O 1
ATOM 782 N N . LEU A 1 97 ? 14.820 -7.067 -12.476 1.00 60.81 97 LEU A N 1
ATOM 783 C CA . LEU A 1 97 ? 13.845 -6.433 -13.360 1.00 60.81 97 LEU A CA 1
ATOM 784 C C . LEU A 1 97 ? 14.535 -5.990 -14.644 1.00 60.81 97 LEU A C 1
ATOM 786 O O . LEU A 1 97 ? 15.414 -5.128 -14.634 1.00 60.81 97 LEU A O 1
ATOM 790 N N . ILE A 1 98 ? 14.094 -6.569 -15.755 1.00 61.94 98 ILE A N 1
ATOM 791 C CA . ILE A 1 98 ? 14.520 -6.171 -17.091 1.00 61.94 98 ILE A CA 1
ATOM 792 C C . ILE A 1 98 ? 13.711 -4.930 -17.478 1.00 61.94 98 ILE A C 1
ATOM 794 O O . ILE A 1 98 ? 12.483 -4.970 -17.521 1.00 61.94 98 ILE A O 1
ATOM 798 N N . HIS A 1 99 ? 14.403 -3.817 -17.723 1.00 56.12 99 HIS A N 1
ATOM 799 C CA . HIS A 1 99 ? 13.799 -2.638 -18.335 1.00 56.12 99 HIS A CA 1
ATOM 800 C C . HIS A 1 99 ? 13.758 -2.870 -19.845 1.00 56.12 99 HIS A C 1
ATOM 802 O O . HIS A 1 99 ? 14.812 -2.992 -20.468 1.00 56.12 99 HIS A O 1
ATOM 808 N N . ILE A 1 100 ? 12.550 -2.957 -20.395 1.00 59.03 100 ILE A N 1
ATOM 809 C CA . ILE A 1 100 ? 12.298 -3.102 -21.834 1.00 59.03 100 ILE A CA 1
ATOM 810 C C . ILE A 1 100 ? 12.123 -1.712 -22.444 1.00 59.03 100 ILE A C 1
ATOM 812 O O . ILE A 1 100 ? 11.491 -0.861 -21.774 1.00 59.03 100 ILE A O 1
#

Radius of gyration: 16.06 Å; chains: 1; bounding box: 43×32×41 Å

Secondary structure (DSSP, 8-state):
--S--GGGGGGTS-SS--HHHHHHHHHGGGSSSPPPSS-HHHHHHHHHHHHHHHHHHT-SS-------HHHHTT---GGGTB-TTS-BTT-S--TT----